Protein AF-A0A0N4XKB5-F1 (afdb_monomer_lite)

Organism: Nippostrongylus brasiliensis (NCBI:txid27835)

Structure (mmCIF, N/CA/C/O backbone):
data_AF-A0A0N4XKB5-F1
#
_entry.id   AF-A0A0N4XKB5-F1
#
loop_
_atom_site.group_PDB
_atom_site.id
_atom_site.type_symbol
_atom_site.label_atom_id
_atom_site.label_alt_id
_atom_site.label_comp_id
_atom_site.label_asym_id
_atom_site.label_entity_id
_atom_site.label_seq_id
_atom_site.pdbx_PDB_ins_code
_atom_site.Cartn_x
_atom_site.Cartn_y
_atom_site.Cartn_z
_atom_site.occupancy
_atom_site.B_iso_or_equiv
_atom_site.auth_seq_id
_atom_site.auth_comp_id
_atom_site.auth_asym_id
_atom_site.auth_atom_id
_atom_site.pdbx_PDB_model_num
ATOM 1 N N . MET A 1 1 ? 15.350 4.647 -28.305 1.00 55.44 1 MET A N 1
ATOM 2 C CA . MET A 1 1 ? 14.635 4.132 -27.118 1.00 55.44 1 MET A CA 1
ATOM 3 C C . MET A 1 1 ? 13.310 4.862 -27.043 1.00 55.44 1 MET A C 1
ATOM 5 O O . MET A 1 1 ? 13.322 6.088 -27.092 1.00 55.44 1 MET A O 1
ATOM 9 N N . SER A 1 2 ? 12.192 4.139 -27.069 1.00 72.12 2 SER A N 1
ATOM 10 C CA . SER A 1 2 ? 10.863 4.748 -27.179 1.00 72.12 2 SER A CA 1
ATOM 11 C C . SER A 1 2 ? 10.530 5.558 -25.917 1.00 72.12 2 SER A C 1
ATOM 13 O O . SER A 1 2 ? 10.871 5.174 -24.797 1.00 72.12 2 SER A O 1
ATOM 15 N N . ALA A 1 3 ? 9.860 6.701 -26.085 1.00 79.69 3 ALA A N 1
ATOM 16 C CA . ALA A 1 3 ? 9.419 7.554 -24.975 1.00 79.69 3 ALA A CA 1
ATOM 17 C C . ALA A 1 3 ? 8.514 6.806 -23.970 1.00 79.69 3 ALA A C 1
ATOM 19 O O . ALA A 1 3 ? 8.421 7.191 -22.802 1.00 79.69 3 ALA A O 1
ATOM 20 N N . GLN A 1 4 ? 7.892 5.709 -24.410 1.00 83.44 4 GLN A N 1
ATOM 21 C CA . GLN A 1 4 ? 7.057 4.826 -23.604 1.00 83.44 4 GLN A CA 1
ATOM 22 C C . GLN A 1 4 ? 7.857 4.101 -22.514 1.00 83.44 4 GLN A C 1
ATOM 24 O O . GLN A 1 4 ? 7.482 4.193 -21.350 1.00 83.44 4 GLN A O 1
ATOM 29 N N . LEU A 1 5 ? 9.005 3.492 -22.840 1.00 84.94 5 LEU A N 1
ATOM 30 C CA . LEU A 1 5 ? 9.861 2.819 -21.851 1.00 84.94 5 LEU A CA 1
ATOM 31 C C . LEU A 1 5 ? 10.334 3.781 -20.752 1.00 84.94 5 LEU A C 1
ATOM 33 O O . LEU A 1 5 ? 10.300 3.460 -19.566 1.00 84.94 5 LEU A O 1
ATOM 37 N N . ILE A 1 6 ? 10.758 4.983 -21.153 1.00 87.62 6 ILE A N 1
ATOM 38 C CA . ILE A 1 6 ? 11.198 6.032 -20.223 1.00 87.62 6 ILE A CA 1
ATOM 39 C C . ILE A 1 6 ? 10.040 6.450 -19.311 1.00 87.62 6 ILE A C 1
ATOM 41 O O . ILE A 1 6 ? 10.233 6.652 -18.113 1.00 87.62 6 ILE A O 1
ATOM 45 N N . THR A 1 7 ? 8.834 6.568 -19.867 1.00 90.31 7 THR A N 1
ATOM 46 C CA . THR A 1 7 ? 7.632 6.906 -19.099 1.00 90.31 7 THR A CA 1
ATOM 47 C C . THR A 1 7 ? 7.312 5.826 -18.072 1.00 90.31 7 THR A C 1
ATOM 49 O O . THR A 1 7 ? 7.140 6.161 -16.903 1.00 90.31 7 THR A O 1
ATOM 52 N N . GLN A 1 8 ? 7.326 4.550 -18.466 1.00 91.06 8 GLN A N 1
ATOM 53 C CA . GLN A 1 8 ? 7.034 3.437 -17.560 1.00 91.06 8 GLN A CA 1
ATOM 54 C C . GLN A 1 8 ? 8.038 3.351 -16.406 1.00 91.06 8 GLN A C 1
ATOM 56 O O . GLN A 1 8 ? 7.640 3.336 -15.243 1.00 91.06 8 GLN A O 1
ATOM 61 N N . LYS A 1 9 ? 9.341 3.445 -16.699 1.00 92.12 9 LYS A N 1
ATOM 62 C CA . LYS A 1 9 ? 10.397 3.501 -15.671 1.00 92.12 9 LYS A CA 1
ATOM 63 C C . LYS A 1 9 ? 10.168 4.636 -14.668 1.00 92.12 9 LYS A C 1
ATOM 65 O O . LYS A 1 9 ? 10.215 4.430 -13.457 1.00 92.12 9 LYS A O 1
ATOM 70 N N . ARG A 1 10 ? 9.849 5.841 -15.161 1.00 94.38 10 ARG A N 1
ATOM 71 C CA . ARG A 1 10 ? 9.548 6.999 -14.300 1.00 94.38 10 ARG A CA 1
ATOM 72 C C . ARG A 1 10 ? 8.298 6.784 -13.447 1.00 94.38 10 ARG A C 1
ATOM 74 O O . ARG A 1 10 ? 8.279 7.236 -12.302 1.00 94.38 10 ARG A O 1
ATOM 81 N N . LEU A 1 11 ? 7.259 6.150 -13.988 1.00 95.75 11 LEU A N 1
ATOM 82 C CA . LEU A 1 11 ? 6.028 5.855 -13.253 1.00 95.75 11 LEU A CA 1
ATOM 83 C C . LEU A 1 11 ? 6.262 4.803 -12.164 1.00 95.75 11 LEU A C 1
ATOM 85 O O . LEU A 1 11 ? 5.814 5.027 -11.041 1.00 95.75 11 LEU A O 1
ATOM 89 N N . LEU A 1 12 ? 7.032 3.746 -12.445 1.00 95.50 12 LEU A N 1
ATOM 90 C CA . LEU A 1 12 ? 7.418 2.738 -11.451 1.00 95.50 12 LEU A CA 1
ATOM 91 C C . LEU A 1 12 ? 8.126 3.374 -10.260 1.00 95.50 12 LEU A C 1
ATOM 93 O O . LEU A 1 12 ? 7.668 3.237 -9.126 1.00 95.50 12 LEU A O 1
ATOM 97 N N . SER A 1 13 ? 9.177 4.161 -10.511 1.00 95.38 13 SER A N 1
ATOM 98 C CA . SER A 1 13 ? 9.879 4.864 -9.433 1.00 95.38 13 SER A CA 1
ATOM 99 C C . SER A 1 13 ? 8.954 5.824 -8.683 1.00 95.38 13 SER A C 1
ATOM 101 O O . SER A 1 13 ? 9.002 5.914 -7.459 1.00 95.38 13 SER A O 1
ATOM 103 N N . ARG A 1 14 ? 8.081 6.549 -9.394 1.00 96.62 14 ARG A N 1
ATOM 104 C CA . ARG A 1 14 ? 7.163 7.511 -8.769 1.00 96.62 14 ARG A CA 1
ATOM 105 C C . ARG A 1 14 ? 6.155 6.827 -7.849 1.00 96.62 14 ARG A C 1
ATOM 107 O O . ARG A 1 14 ? 5.927 7.331 -6.749 1.00 96.62 14 ARG A O 1
ATOM 114 N N . TYR A 1 15 ? 5.526 5.743 -8.297 1.00 97.38 15 TYR A N 1
ATOM 115 C CA . TYR A 1 15 ? 4.520 5.040 -7.506 1.00 97.38 15 TYR A CA 1
ATOM 116 C C . TYR A 1 15 ? 5.145 4.212 -6.387 1.00 97.38 15 TYR A C 1
ATOM 118 O O . TYR A 1 15 ? 4.617 4.271 -5.281 1.00 97.38 15 TYR A O 1
ATOM 126 N N . GLY A 1 16 ? 6.302 3.577 -6.609 1.00 96.38 16 GLY A N 1
ATOM 127 C CA . GLY A 1 16 ? 7.081 2.926 -5.549 1.00 96.38 16 GLY A CA 1
ATOM 128 C C . GLY A 1 16 ? 7.436 3.901 -4.424 1.00 96.38 16 GLY A C 1
ATOM 129 O O . GLY A 1 16 ? 7.011 3.722 -3.286 1.00 96.38 16 GLY A O 1
ATOM 130 N N . ASN A 1 17 ? 8.071 5.030 -4.757 1.00 96.38 17 ASN A N 1
ATOM 131 C CA . ASN A 1 17 ? 8.429 6.055 -3.766 1.00 96.38 17 ASN A CA 1
ATOM 132 C C . ASN A 1 17 ? 7.201 6.647 -3.055 1.00 96.38 17 ASN A C 1
ATOM 134 O O . ASN A 1 17 ? 7.249 6.985 -1.870 1.00 96.38 17 ASN A O 1
ATOM 138 N N . LYS A 1 18 ? 6.084 6.820 -3.776 1.00 97.19 18 LYS A N 1
ATOM 139 C CA . LYS A 1 18 ? 4.839 7.317 -3.179 1.00 97.19 18 LYS A CA 1
ATOM 140 C C . LYS A 1 18 ? 4.249 6.298 -2.205 1.00 97.19 18 LYS A C 1
ATOM 142 O O . LYS A 1 18 ? 3.773 6.723 -1.155 1.00 97.19 18 LYS A O 1
ATOM 147 N N . LEU A 1 19 ? 4.282 5.011 -2.546 1.00 97.50 19 LEU A N 1
ATOM 148 C CA . LEU A 1 19 ? 3.793 3.923 -1.704 1.00 97.50 19 LEU A CA 1
ATOM 149 C C . LEU A 1 19 ? 4.594 3.851 -0.406 1.00 97.50 19 LEU A C 1
ATOM 151 O O . LEU A 1 19 ? 4.006 3.905 0.671 1.00 97.50 19 LEU A O 1
ATOM 155 N N . GLU A 1 20 ? 5.925 3.859 -0.502 1.00 96.25 20 GLU A N 1
ATOM 156 C CA . GLU A 1 20 ? 6.800 3.882 0.672 1.00 96.25 20 GLU A CA 1
ATOM 157 C C . GLU A 1 20 ? 6.528 5.100 1.557 1.00 96.25 20 GLU A C 1
ATOM 159 O O . GLU A 1 20 ? 6.363 4.957 2.765 1.00 96.25 20 GLU A O 1
ATOM 164 N N . LYS A 1 21 ? 6.387 6.295 0.969 1.00 97.00 21 LYS A N 1
ATOM 165 C CA . LYS A 1 21 ? 6.085 7.511 1.735 1.00 97.00 21 LYS A CA 1
ATOM 166 C C . LYS A 1 21 ? 4.739 7.437 2.463 1.00 97.00 21 LYS A C 1
ATOM 168 O O . LYS A 1 21 ? 4.650 7.902 3.593 1.00 97.00 21 LYS A O 1
ATOM 173 N N . VAL A 1 22 ? 3.704 6.895 1.817 1.00 96.69 22 VAL A N 1
ATOM 174 C CA . VAL A 1 22 ? 2.369 6.726 2.420 1.00 96.69 22 VAL A CA 1
ATOM 175 C C . VAL A 1 22 ? 2.421 5.732 3.581 1.00 96.69 22 VAL A C 1
ATOM 177 O O . VAL A 1 22 ? 1.869 5.999 4.645 1.00 96.69 22 VAL A O 1
ATOM 180 N N . ILE A 1 23 ? 3.125 4.613 3.407 1.00 96.88 23 ILE A N 1
ATOM 181 C CA . ILE A 1 23 ? 3.312 3.627 4.476 1.00 96.88 23 ILE A CA 1
ATOM 182 C C . ILE A 1 23 ? 4.079 4.251 5.644 1.00 96.88 23 ILE A C 1
ATOM 184 O O . ILE A 1 23 ? 3.656 4.109 6.787 1.00 96.88 23 ILE A O 1
ATOM 188 N N . SER A 1 24 ? 5.172 4.970 5.375 1.00 96.62 24 SER A N 1
ATOM 189 C CA . SER A 1 24 ? 5.960 5.626 6.420 1.00 96.62 24 SER A CA 1
ATOM 190 C C . SER A 1 24 ? 5.144 6.648 7.207 1.00 96.62 24 SER A C 1
ATOM 192 O O . SER A 1 24 ? 5.191 6.609 8.430 1.00 96.62 24 SER A O 1
ATOM 194 N N . SER A 1 25 ? 4.329 7.487 6.552 1.00 96.75 25 SER A N 1
ATOM 195 C CA . SER A 1 25 ? 3.478 8.442 7.278 1.00 96.75 25 SER A CA 1
ATOM 196 C C . SER A 1 25 ? 2.475 7.750 8.203 1.00 96.75 25 SER A C 1
ATOM 198 O O . SER A 1 25 ? 2.248 8.203 9.317 1.00 96.75 25 SER A O 1
ATOM 200 N N . PHE A 1 26 ? 1.908 6.616 7.786 1.00 95.81 26 PHE A N 1
ATOM 201 C CA . PHE A 1 26 ? 0.968 5.874 8.629 1.00 95.81 26 PHE A CA 1
ATOM 202 C C . PHE A 1 26 ? 1.648 5.118 9.776 1.00 95.81 26 PHE A C 1
ATOM 204 O O . PHE A 1 26 ? 1.079 5.024 10.864 1.00 95.81 26 PHE A O 1
ATOM 211 N N . LYS A 1 27 ? 2.882 4.644 9.569 1.00 94.44 27 LYS A N 1
ATOM 212 C CA . LYS A 1 27 ? 3.716 4.090 10.644 1.00 94.44 27 LYS A CA 1
ATOM 213 C C . LYS A 1 27 ? 4.114 5.155 11.663 1.00 94.44 27 LYS A C 1
ATOM 215 O O . LYS A 1 27 ? 4.114 4.878 12.855 1.00 94.44 27 LYS A O 1
ATOM 220 N N . GLU A 1 28 ? 4.411 6.375 11.216 1.00 95.62 28 GLU A N 1
ATOM 221 C CA . GLU A 1 28 ? 4.660 7.522 12.103 1.00 95.62 28 GLU A CA 1
ATOM 222 C C . GLU A 1 28 ? 3.419 7.874 12.942 1.00 95.62 28 GLU A C 1
ATOM 224 O O . GLU A 1 28 ? 3.543 8.238 14.109 1.00 95.62 28 GLU A O 1
ATOM 229 N N . GLU A 1 29 ? 2.218 7.704 12.381 1.00 92.38 29 GLU A N 1
ATOM 230 C CA . GLU A 1 29 ? 0.948 7.825 13.109 1.00 92.38 29 GLU A CA 1
ATOM 231 C C . GLU A 1 29 ? 0.628 6.626 14.027 1.00 92.38 29 GLU A C 1
ATOM 233 O O . GLU A 1 29 ? -0.364 6.670 14.759 1.00 92.38 29 GLU A O 1
ATOM 238 N N . CYS A 1 30 ? 1.445 5.565 14.010 1.00 92.38 30 CYS A N 1
ATOM 239 C CA . CYS A 1 30 ? 1.279 4.340 14.796 1.00 92.38 30 CYS A CA 1
ATOM 240 C C . CYS A 1 30 ? -0.101 3.670 14.634 1.00 92.38 30 CYS A C 1
ATOM 242 O O . CYS A 1 30 ? -0.659 3.140 15.602 1.00 92.38 30 CYS A O 1
ATOM 244 N N . LEU A 1 31 ? -0.665 3.659 13.420 1.00 91.38 31 LEU A N 1
ATOM 245 C CA . LEU A 1 31 ? -1.999 3.088 13.173 1.00 91.38 31 LEU A CA 1
ATOM 246 C C . LEU A 1 31 ? -2.080 1.586 13.493 1.00 91.38 31 LEU A C 1
ATOM 248 O O . LEU A 1 31 ? -3.099 1.096 13.981 1.00 91.38 31 LEU A O 1
ATOM 252 N N . GLU A 1 32 ? -0.988 0.849 13.290 1.00 89.94 32 GLU A N 1
ATOM 253 C CA . GLU A 1 32 ? -0.856 -0.563 13.661 1.00 89.94 32 GLU A CA 1
ATOM 254 C C . GLU A 1 32 ? -0.897 -0.807 15.180 1.00 89.94 32 GLU A C 1
ATOM 256 O O . GLU A 1 32 ? -1.142 -1.937 15.625 1.00 89.94 32 GLU A O 1
ATOM 261 N N . GLY A 1 33 ? -0.647 0.244 15.965 1.00 88.81 33 GLY A N 1
ATOM 262 C CA . GLY A 1 33 ? -0.633 0.248 17.423 1.00 88.81 33 GLY A CA 1
ATOM 263 C C . GLY A 1 33 ? -1.962 0.658 18.053 1.00 88.81 33 GLY A C 1
ATOM 264 O O . GLY A 1 33 ? -2.081 0.590 19.274 1.00 88.81 33 GLY A O 1
ATOM 265 N N . LEU A 1 34 ? -2.965 1.053 17.259 1.00 88.94 34 LEU A N 1
ATOM 266 C CA . LEU A 1 34 ? -4.290 1.390 17.776 1.00 88.94 34 LEU A CA 1
ATOM 267 C C . LEU A 1 34 ? -4.909 0.183 18.497 1.00 88.94 34 LEU A C 1
ATOM 269 O O . LEU A 1 34 ? -4.945 -0.934 17.972 1.00 88.94 34 LEU A O 1
ATOM 273 N N . GLN A 1 35 ? -5.420 0.424 19.705 1.00 86.75 35 GLN A N 1
ATOM 274 C CA . GLN A 1 35 ? -6.049 -0.588 20.549 1.00 86.75 35 GLN A CA 1
ATOM 275 C C . GLN A 1 35 ? -7.459 -0.173 20.953 1.00 86.75 35 GLN A C 1
ATOM 277 O O . GLN A 1 35 ? -7.750 1.003 21.171 1.00 86.75 35 GLN A O 1
ATOM 282 N N . VAL A 1 36 ? -8.326 -1.171 21.101 1.00 81.75 36 VAL A N 1
ATOM 283 C CA . VAL A 1 36 ? -9.642 -0.986 21.704 1.00 81.75 36 VAL A CA 1
ATOM 284 C C . VAL A 1 36 ? -9.446 -0.885 23.216 1.00 81.75 36 VAL A C 1
ATOM 286 O O . VAL A 1 36 ? -9.168 -1.884 23.871 1.00 81.75 36 VAL A O 1
ATOM 289 N N . SER A 1 37 ? -9.563 0.322 23.767 1.00 81.12 37 SER A N 1
ATOM 290 C CA . SER A 1 37 ? -9.562 0.535 25.218 1.00 81.12 37 SER A CA 1
ATOM 291 C C . SER A 1 37 ? -10.975 0.372 25.776 1.00 81.12 37 SER A C 1
ATOM 293 O O . SER A 1 37 ? -11.918 0.936 25.216 1.00 81.12 37 SER A O 1
ATOM 295 N N . GLU A 1 38 ? -11.131 -0.336 26.897 1.00 73.12 38 GLU A N 1
ATOM 296 C CA . GLU A 1 38 ? -12.423 -0.496 27.591 1.00 73.12 38 GLU A CA 1
ATOM 297 C C . GLU A 1 38 ? -13.024 0.849 28.043 1.00 73.12 38 GLU A C 1
ATOM 299 O O . GLU A 1 38 ? -14.238 0.971 28.176 1.00 73.12 38 GLU A O 1
ATOM 304 N N . GLY A 1 39 ? -12.191 1.885 28.203 1.00 76.00 39 GLY A N 1
ATOM 305 C CA . GLY A 1 39 ? -12.622 3.250 28.520 1.00 76.00 39 GLY A CA 1
ATOM 306 C C . GLY A 1 39 ? -12.876 4.151 27.307 1.00 76.00 39 GLY A C 1
ATOM 307 O O . GLY A 1 39 ? -13.249 5.306 27.491 1.00 76.00 39 GLY A O 1
ATOM 308 N N . SER A 1 40 ? -12.657 3.663 26.079 1.00 82.75 40 SER A N 1
ATOM 309 C CA . SER A 1 40 ? -12.857 4.472 24.869 1.00 82.75 40 SER A CA 1
ATOM 310 C C . SER A 1 40 ? -14.334 4.794 24.653 1.00 82.75 40 SER A C 1
ATOM 312 O O . SER A 1 40 ? -15.212 3.927 24.736 1.00 82.75 40 SER A O 1
ATOM 314 N N . SER A 1 41 ? -14.617 6.049 24.327 1.00 87.62 41 SER A N 1
ATOM 315 C CA . SER A 1 41 ? -15.935 6.458 23.865 1.00 87.62 41 SER A CA 1
ATOM 316 C C . SER A 1 41 ? -16.247 5.821 22.509 1.00 87.62 41 SER A C 1
ATOM 318 O O . SER A 1 41 ? -15.363 5.491 21.712 1.00 87.62 41 SER A O 1
ATOM 320 N N . ARG A 1 42 ? -17.540 5.682 22.201 1.00 88.62 42 ARG A N 1
ATOM 321 C CA . ARG A 1 42 ? -17.977 5.199 20.883 1.00 88.62 42 ARG A CA 1
ATOM 322 C C . ARG A 1 42 ? -17.419 6.066 19.748 1.00 88.62 42 ARG A C 1
ATOM 324 O O . ARG A 1 42 ? -17.026 5.533 18.717 1.00 88.62 42 ARG A O 1
ATOM 331 N N . THR A 1 43 ? -17.359 7.380 19.951 1.00 90.44 43 THR A N 1
ATOM 332 C CA . THR A 1 43 ? -16.839 8.332 18.965 1.00 90.44 43 THR A CA 1
ATOM 333 C C . THR A 1 43 ? -15.359 8.092 18.667 1.00 90.44 43 THR A C 1
ATOM 335 O O . THR A 1 43 ? -14.986 8.058 17.501 1.00 90.44 43 THR A O 1
ATOM 338 N N . GLU A 1 44 ? -14.529 7.849 19.685 1.00 90.38 44 GLU A N 1
ATOM 339 C CA . GLU A 1 44 ? -13.098 7.543 19.498 1.00 90.38 44 GLU A CA 1
ATOM 340 C C . GLU A 1 44 ? -12.880 6.218 18.755 1.00 90.38 44 GLU A C 1
ATOM 342 O O . GLU A 1 44 ? -11.982 6.107 17.915 1.00 90.38 44 GLU A O 1
ATOM 347 N N . ARG A 1 45 ? -13.725 5.209 19.016 1.00 90.62 45 ARG A N 1
ATOM 348 C CA . ARG A 1 45 ? -13.686 3.943 18.267 1.00 90.62 45 ARG A CA 1
ATOM 349 C C . ARG A 1 45 ? -14.055 4.138 16.799 1.00 90.62 45 ARG A C 1
ATOM 351 O O . ARG A 1 45 ? -13.363 3.609 15.934 1.00 90.62 45 ARG A O 1
ATOM 358 N N . LEU A 1 46 ? -15.106 4.908 16.517 1.00 92.50 46 LEU A N 1
ATOM 359 C CA . LEU A 1 46 ? -15.524 5.223 15.149 1.00 92.50 46 LEU A CA 1
ATOM 360 C C . LEU A 1 46 ? -14.466 6.035 14.395 1.00 92.50 46 LEU A C 1
ATOM 362 O O . LEU A 1 46 ? -14.213 5.755 13.225 1.00 92.50 46 LEU A O 1
ATOM 366 N N . ASP A 1 47 ? -13.813 6.990 15.059 1.00 93.44 47 ASP A N 1
ATOM 367 C CA . ASP A 1 47 ? -12.699 7.738 14.471 1.00 93.44 47 ASP A CA 1
ATOM 368 C C . ASP A 1 47 ? -11.520 6.812 14.130 1.00 93.44 47 ASP A C 1
ATOM 370 O O . ASP A 1 47 ? -10.995 6.849 13.019 1.00 93.44 47 ASP A O 1
ATOM 374 N N . SER A 1 48 ? -11.177 5.889 15.035 1.00 93.94 48 SER A N 1
ATOM 375 C CA . SER A 1 48 ? -10.130 4.884 14.796 1.00 93.94 48 SER A CA 1
ATOM 376 C C . SER A 1 48 ? -10.464 3.967 13.613 1.00 93.94 48 SER A C 1
ATOM 378 O O . SER A 1 48 ? -9.602 3.710 12.772 1.00 93.94 48 SER A O 1
ATOM 380 N N . ILE A 1 49 ? -11.715 3.499 13.512 1.00 95.44 49 ILE A N 1
ATOM 381 C CA . ILE A 1 49 ? -12.205 2.705 12.371 1.00 95.44 49 ILE A CA 1
ATOM 382 C C . ILE A 1 49 ? -12.049 3.494 11.076 1.00 95.44 49 ILE A C 1
ATOM 384 O O . ILE A 1 49 ? -11.465 2.989 10.119 1.00 95.44 49 ILE A O 1
ATOM 388 N N . ARG A 1 50 ? -12.532 4.739 11.064 1.00 96.00 50 ARG A N 1
ATOM 389 C CA . ARG A 1 50 ? -12.479 5.605 9.891 1.00 96.00 50 ARG A CA 1
ATOM 390 C C . ARG A 1 50 ? -11.041 5.826 9.426 1.00 96.00 50 ARG A C 1
ATOM 392 O O . ARG A 1 50 ? -10.760 5.653 8.245 1.00 96.00 50 ARG A O 1
ATOM 399 N N . ARG A 1 51 ? -10.128 6.158 10.342 1.00 95.88 51 ARG A N 1
ATOM 400 C CA . ARG A 1 51 ? -8.704 6.351 10.025 1.00 95.88 51 ARG A CA 1
ATOM 401 C C . ARG A 1 51 ? -8.088 5.088 9.427 1.00 95.88 51 ARG A C 1
ATOM 403 O O . ARG A 1 51 ? -7.407 5.166 8.412 1.00 95.88 51 ARG A O 1
ATOM 410 N N . LEU A 1 52 ? -8.375 3.918 10.002 1.00 97.06 52 LEU A N 1
ATOM 411 C CA . LEU A 1 52 ? -7.901 2.640 9.465 1.00 97.06 52 LEU A CA 1
ATOM 412 C C . LEU A 1 52 ? -8.441 2.369 8.051 1.00 97.06 52 LEU A C 1
ATOM 414 O O . LEU A 1 52 ? -7.676 1.944 7.188 1.00 97.06 52 LEU A O 1
ATOM 418 N N . GLU A 1 53 ? -9.725 2.627 7.791 1.00 97.88 53 GLU A N 1
ATOM 419 C CA . GLU A 1 53 ? -10.333 2.457 6.463 1.00 97.88 53 GLU A CA 1
ATOM 420 C C . GLU A 1 53 ? -9.741 3.411 5.422 1.00 97.88 53 GLU A C 1
ATOM 422 O O . GLU A 1 53 ? -9.376 2.976 4.327 1.00 97.88 53 GLU A O 1
ATOM 427 N N . GLU A 1 54 ? -9.594 4.692 5.768 1.00 97.38 54 GLU A N 1
ATOM 428 C CA . GLU A 1 54 ? -8.992 5.703 4.894 1.00 97.38 54 GLU A CA 1
ATOM 429 C C . GLU A 1 54 ? -7.533 5.347 4.559 1.00 97.38 54 GLU A C 1
ATOM 431 O O . GLU A 1 54 ? -7.134 5.401 3.391 1.00 97.38 54 GLU A O 1
ATOM 436 N N . SER A 1 55 ? -6.747 4.911 5.548 1.00 97.19 55 SER A N 1
ATOM 437 C CA . SER A 1 55 ? -5.354 4.501 5.344 1.00 97.19 55 SER A CA 1
ATOM 438 C C . SER A 1 55 ? -5.220 3.229 4.509 1.00 97.19 55 SER A C 1
ATOM 440 O O . SER A 1 55 ? -4.380 3.183 3.608 1.00 97.19 55 SER A O 1
ATOM 442 N N . ILE A 1 56 ? -6.063 2.218 4.752 1.00 98.25 56 ILE A N 1
ATOM 443 C CA . ILE A 1 56 ? -6.115 0.999 3.929 1.00 98.25 56 ILE A CA 1
ATOM 444 C C . ILE A 1 56 ? -6.424 1.368 2.476 1.00 98.25 56 ILE A C 1
ATOM 446 O O . ILE A 1 56 ? -5.673 0.983 1.580 1.00 98.25 56 ILE A O 1
ATOM 450 N N . GLY A 1 57 ? -7.467 2.173 2.246 1.00 98.12 57 GLY A N 1
ATOM 451 C CA . GLY A 1 57 ? -7.858 2.591 0.901 1.00 98.12 57 GLY A CA 1
ATOM 452 C C . GLY A 1 57 ? -6.770 3.401 0.190 1.00 98.12 57 GLY A C 1
ATOM 453 O O . GLY A 1 57 ? -6.534 3.216 -1.005 1.00 98.12 57 GLY A O 1
ATOM 454 N N . ALA A 1 58 ? -6.052 4.263 0.915 1.00 98.06 58 ALA A N 1
ATOM 455 C CA . ALA A 1 58 ? -4.943 5.033 0.358 1.00 98.06 58 ALA A CA 1
ATOM 456 C C . ALA A 1 58 ? -3.769 4.142 -0.080 1.00 98.06 58 ALA A C 1
ATOM 458 O O . ALA A 1 58 ? -3.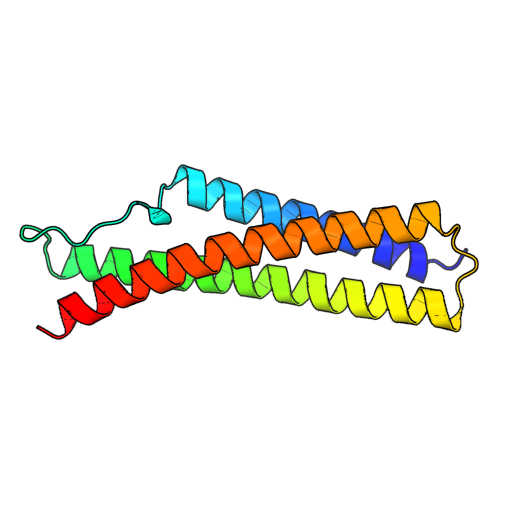203 4.375 -1.152 1.00 98.06 58 ALA A O 1
ATOM 459 N N . ILE A 1 59 ? -3.413 3.128 0.717 1.00 98.19 59 ILE A N 1
ATOM 460 C CA . ILE A 1 59 ? -2.360 2.167 0.358 1.00 98.19 59 ILE A CA 1
ATOM 461 C C . ILE A 1 59 ? -2.806 1.350 -0.859 1.00 98.19 59 ILE A C 1
ATOM 463 O O . ILE A 1 59 ? -2.091 1.331 -1.858 1.00 98.19 59 ILE A O 1
ATOM 467 N N . GLU A 1 60 ? -4.005 0.759 -0.826 1.00 98.25 60 GLU A N 1
ATOM 468 C CA . GLU A 1 60 ? -4.546 -0.059 -1.924 1.00 98.25 60 GLU A CA 1
ATOM 469 C C . GLU A 1 60 ? -4.600 0.713 -3.252 1.00 98.25 60 GLU A C 1
ATOM 471 O O . GLU A 1 60 ? -4.206 0.191 -4.296 1.00 98.25 60 GLU A O 1
ATOM 476 N N . ALA A 1 61 ? -4.999 1.988 -3.224 1.00 98.06 61 ALA A N 1
ATOM 477 C CA . ALA A 1 61 ? -5.060 2.820 -4.423 1.00 98.06 61 ALA A CA 1
ATOM 478 C C . ALA A 1 61 ? -3.683 3.094 -5.054 1.00 98.06 61 ALA A C 1
ATOM 480 O O . ALA A 1 61 ? -3.581 3.245 -6.275 1.00 98.06 61 ALA A O 1
ATOM 481 N N . VAL A 1 62 ? -2.621 3.207 -4.248 1.00 97.75 62 VAL A N 1
ATOM 482 C CA . VAL A 1 62 ? -1.255 3.398 -4.763 1.00 97.75 62 VAL A CA 1
ATOM 483 C C . VAL A 1 62 ? -0.655 2.063 -5.205 1.00 97.75 62 VAL A C 1
ATOM 485 O O . VAL A 1 62 ? -0.049 2.020 -6.275 1.00 97.75 62 VAL A O 1
ATOM 488 N N . THR A 1 63 ? -0.884 0.987 -4.446 1.00 98.19 63 THR A N 1
ATOM 489 C CA . THR A 1 63 ? -0.512 -0.392 -4.802 1.00 98.19 63 THR A CA 1
ATOM 490 C C . THR A 1 63 ? -1.052 -0.758 -6.182 1.00 98.19 63 THR A C 1
ATOM 492 O O . THR A 1 63 ? -0.264 -1.086 -7.063 1.00 98.19 63 THR A O 1
ATOM 495 N N . ALA A 1 64 ? -2.350 -0.556 -6.433 1.00 98.00 64 ALA A N 1
ATOM 496 C CA . ALA A 1 64 ? -2.965 -0.867 -7.725 1.00 98.00 64 ALA A CA 1
ATOM 497 C C . ALA A 1 64 ? -2.335 -0.088 -8.895 1.00 98.00 64 ALA A C 1
ATOM 499 O O . ALA A 1 64 ? -2.176 -0.609 -9.997 1.00 98.00 64 ALA A O 1
ATOM 500 N N . LYS A 1 65 ? -1.939 1.176 -8.678 1.00 97.88 65 LYS A N 1
ATOM 501 C CA . LYS A 1 65 ? -1.235 1.961 -9.707 1.00 97.88 65 LYS A CA 1
ATOM 502 C C . LYS A 1 65 ? 0.154 1.404 -9.996 1.00 97.88 65 LY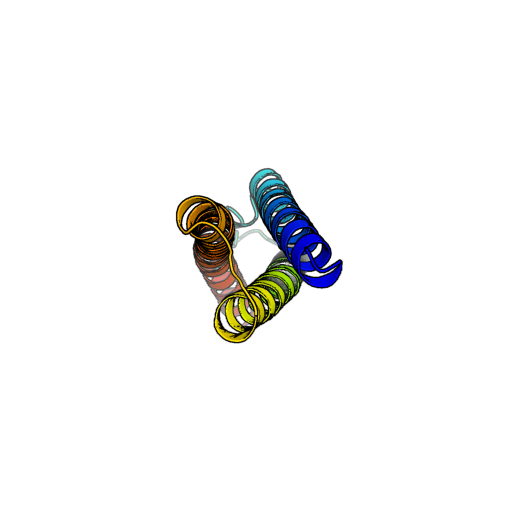S A C 1
ATOM 504 O O . LYS A 1 65 ? 0.557 1.387 -11.158 1.00 97.88 65 LYS A O 1
ATOM 509 N N . LEU A 1 66 ? 0.877 0.972 -8.963 1.00 97.56 66 LEU A N 1
ATOM 510 C CA . LEU A 1 66 ? 2.196 0.369 -9.115 1.00 97.56 66 LEU A CA 1
ATOM 511 C C . LEU A 1 66 ? 2.107 -0.988 -9.827 1.00 97.56 66 LEU A C 1
ATOM 513 O O . LEU A 1 66 ? 2.854 -1.197 -10.775 1.00 97.56 66 LEU A O 1
ATOM 517 N N . GLU A 1 67 ? 1.162 -1.850 -9.444 1.00 97.44 67 GLU A N 1
ATOM 518 C CA . GLU A 1 67 ? 0.909 -3.149 -10.090 1.00 97.44 67 GLU A CA 1
ATOM 519 C C . GLU A 1 67 ? 0.565 -2.990 -11.574 1.00 97.44 67 GLU A C 1
ATOM 521 O O . GLU A 1 67 ? 1.181 -3.632 -12.422 1.00 97.44 67 GLU A O 1
ATOM 526 N N . ASN A 1 68 ? -0.357 -2.079 -11.907 1.00 96.81 68 ASN A N 1
ATOM 527 C CA . ASN A 1 68 ? -0.720 -1.808 -13.300 1.00 96.81 68 ASN A CA 1
ATOM 528 C C . ASN A 1 68 ? 0.482 -1.304 -14.110 1.00 96.81 68 ASN A C 1
ATOM 530 O O . ASN A 1 68 ? 0.738 -1.791 -15.207 1.00 96.81 68 ASN A O 1
ATOM 534 N N . THR A 1 69 ? 1.257 -0.368 -13.551 1.00 95.88 69 THR A N 1
ATOM 535 C CA . THR A 1 69 ? 2.463 0.161 -14.212 1.00 95.88 69 THR A CA 1
ATOM 536 C C . THR A 1 69 ? 3.517 -0.937 -14.403 1.00 95.88 69 THR A C 1
ATOM 538 O O . THR A 1 69 ? 4.181 -0.987 -15.436 1.00 95.88 69 THR A O 1
ATOM 541 N N . LEU A 1 70 ? 3.668 -1.839 -13.428 1.00 95.62 70 LEU A N 1
ATOM 542 C CA . LEU A 1 70 ? 4.582 -2.978 -13.511 1.00 95.62 70 LEU A CA 1
ATOM 543 C C . LEU A 1 70 ? 4.157 -3.953 -14.608 1.00 95.62 70 LEU A C 1
ATOM 545 O O . LEU A 1 70 ? 4.999 -4.348 -15.409 1.00 95.62 70 LEU A O 1
ATOM 549 N N . GLY A 1 71 ? 2.862 -4.260 -14.707 1.00 94.06 71 GLY A N 1
ATOM 550 C CA . GLY A 1 71 ? 2.316 -5.071 -15.795 1.00 94.06 71 GLY A CA 1
ATOM 551 C C . GLY A 1 71 ? 2.507 -4.434 -17.176 1.00 94.06 71 GLY A C 1
ATOM 552 O O . GLY A 1 71 ? 2.898 -5.106 -18.126 1.00 94.06 71 GLY A O 1
ATOM 553 N N . GLU A 1 72 ? 2.292 -3.123 -17.306 1.00 92.31 72 GLU A N 1
ATOM 554 C CA . GLU A 1 72 ? 2.556 -2.406 -18.562 1.00 92.31 72 GLU A CA 1
ATOM 555 C C . GLU A 1 72 ? 4.047 -2.418 -18.932 1.00 92.31 72 GLU A C 1
ATOM 557 O O . GLU A 1 72 ? 4.400 -2.546 -20.108 1.00 92.31 72 GLU A O 1
ATOM 562 N N . TYR A 1 73 ? 4.930 -2.295 -17.937 1.00 90.88 73 TYR A N 1
ATOM 563 C CA . TYR A 1 73 ? 6.375 -2.343 -18.133 1.00 90.88 73 TYR A CA 1
ATOM 564 C C . TYR A 1 73 ? 6.853 -3.721 -18.602 1.00 90.88 73 TYR A C 1
ATOM 566 O O . TYR A 1 73 ? 7.626 -3.788 -19.558 1.00 90.88 73 TYR A O 1
ATOM 574 N N . THR A 1 74 ? 6.385 -4.807 -17.978 1.00 90.06 74 THR A N 1
ATOM 575 C CA . THR A 1 74 ? 6.765 -6.175 -18.365 1.00 90.06 74 THR A CA 1
ATOM 576 C C . THR A 1 74 ? 6.289 -6.505 -19.775 1.00 90.06 74 THR A C 1
ATOM 578 O O . THR A 1 74 ? 7.101 -6.922 -20.596 1.00 90.06 74 THR A O 1
ATOM 581 N N . VAL A 1 75 ? 5.032 -6.190 -20.114 1.00 89.56 75 VAL A N 1
ATOM 582 C CA . VAL A 1 75 ? 4.496 -6.370 -21.476 1.00 89.56 75 VAL A CA 1
ATOM 583 C C . VAL A 1 75 ? 5.314 -5.593 -22.508 1.00 89.56 75 VAL A C 1
ATOM 585 O O . VAL A 1 75 ? 5.602 -6.107 -23.591 1.00 89.56 75 VAL A O 1
ATOM 588 N N . PHE A 1 76 ? 5.708 -4.355 -22.196 1.00 85.69 76 PHE A N 1
ATOM 589 C CA . PHE A 1 76 ? 6.539 -3.554 -23.094 1.00 85.69 76 PHE A CA 1
ATOM 590 C C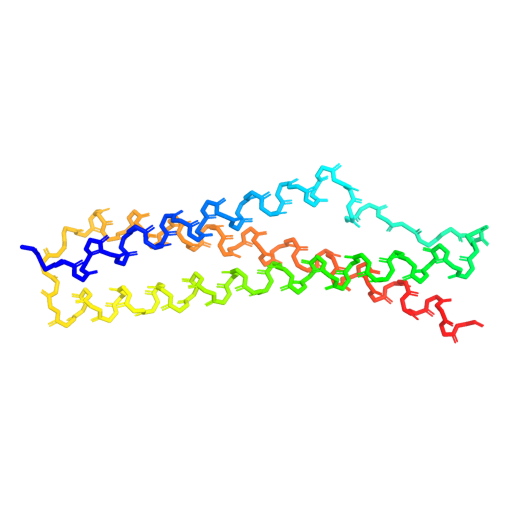 . PHE A 1 76 ? 7.930 -4.178 -23.297 1.00 85.69 76 PHE A C 1
ATOM 592 O O . PHE A 1 76 ? 8.429 -4.222 -24.423 1.00 85.69 76 PHE A O 1
ATOM 599 N N . VAL A 1 77 ? 8.560 -4.672 -22.226 1.00 86.00 77 VAL A N 1
ATOM 600 C CA . VAL A 1 77 ? 9.874 -5.326 -22.316 1.00 86.00 77 VAL A CA 1
ATOM 601 C C . VAL A 1 77 ? 9.791 -6.620 -23.131 1.00 86.00 77 VAL A C 1
ATOM 603 O O . VAL A 1 77 ? 10.623 -6.812 -24.014 1.00 86.00 77 VAL A O 1
ATOM 606 N N . ASP A 1 78 ? 8.764 -7.443 -22.914 1.00 84.38 78 ASP A N 1
ATOM 607 C CA . ASP A 1 78 ? 8.574 -8.714 -23.626 1.00 84.38 78 ASP A CA 1
ATOM 608 C C . ASP A 1 78 ? 8.272 -8.529 -25.123 1.00 84.38 78 ASP A C 1
ATOM 610 O O . ASP A 1 78 ? 8.677 -9.349 -25.948 1.00 84.38 78 ASP A O 1
ATOM 614 N N . SER A 1 79 ? 7.552 -7.461 -25.488 1.00 82.50 79 SER A N 1
ATOM 615 C CA . SER A 1 79 ? 7.104 -7.221 -26.870 1.00 82.50 79 SER A CA 1
ATOM 616 C C . SER A 1 79 ? 8.090 -6.425 -27.730 1.00 82.50 79 SER A C 1
ATOM 618 O O . SER A 1 79 ? 8.186 -6.678 -28.930 1.00 82.50 79 SER A O 1
ATOM 620 N N . ASP A 1 80 ? 8.813 -5.471 -27.139 1.00 72.38 80 ASP A N 1
ATOM 621 C CA . ASP A 1 80 ? 9.571 -4.442 -27.873 1.00 72.38 80 ASP A CA 1
ATOM 622 C C . ASP A 1 80 ? 11.004 -4.252 -27.313 1.00 72.38 80 ASP A C 1
ATOM 624 O O . ASP A 1 80 ? 11.847 -3.542 -27.875 1.00 72.38 80 ASP A O 1
ATOM 628 N N . GLY A 1 81 ? 11.306 -4.860 -26.160 1.00 63.62 81 GLY A N 1
ATOM 629 C CA . GLY A 1 81 ? 12.386 -4.434 -25.278 1.00 63.62 81 GLY A CA 1
ATOM 630 C C . GLY A 1 81 ? 13.718 -5.152 -25.458 1.00 63.62 81 GLY A C 1
ATOM 631 O O . GLY A 1 81 ? 13.991 -6.166 -24.827 1.00 63.62 81 GLY A O 1
ATOM 632 N N . LYS A 1 82 ? 14.662 -4.499 -26.144 1.00 71.00 82 LYS A N 1
ATOM 633 C CA . LYS A 1 82 ? 16.091 -4.634 -25.803 1.00 71.00 82 LYS A CA 1
ATOM 634 C C . LYS A 1 82 ? 16.390 -3.820 -24.537 1.00 71.00 82 LYS A C 1
ATOM 636 O O . LYS A 1 82 ? 16.979 -2.742 -24.624 1.00 71.00 82 LYS A O 1
ATOM 641 N N . VAL A 1 83 ? 15.946 -4.296 -23.375 1.00 82.44 83 VAL A N 1
ATOM 642 C CA . VAL A 1 83 ? 16.366 -3.765 -22.066 1.00 82.44 83 VAL A CA 1
ATOM 643 C C . VAL A 1 83 ? 17.431 -4.707 -21.501 1.00 82.44 83 VAL A C 1
ATOM 645 O O . VAL A 1 83 ? 17.233 -5.920 -21.553 1.00 82.44 83 VAL A O 1
ATOM 648 N N . PRO A 1 84 ? 18.575 -4.207 -21.000 1.00 84.69 84 PRO A N 1
ATOM 649 C CA . PRO A 1 84 ? 19.527 -5.056 -20.292 1.00 84.69 84 PRO A CA 1
ATOM 650 C C . PRO A 1 84 ? 18.833 -5.772 -19.128 1.00 84.69 84 PRO A C 1
ATOM 652 O O . PRO A 1 84 ? 18.118 -5.122 -18.367 1.00 84.69 84 PRO A O 1
ATOM 655 N N . ALA A 1 85 ? 19.065 -7.078 -18.970 1.00 84.25 85 ALA A N 1
ATOM 656 C CA . ALA A 1 85 ? 18.436 -7.876 -17.912 1.00 84.25 85 ALA A CA 1
ATOM 657 C C . ALA A 1 85 ? 18.619 -7.242 -16.524 1.00 84.25 85 ALA A C 1
ATOM 659 O O . ALA A 1 85 ? 17.653 -7.099 -15.789 1.00 84.25 85 ALA A O 1
ATOM 660 N N . SER A 1 86 ? 19.816 -6.723 -16.237 1.00 87.06 86 SER A N 1
ATOM 661 C CA . SER A 1 86 ? 20.120 -6.033 -14.980 1.00 87.06 86 SER A CA 1
ATOM 662 C C . SER A 1 86 ? 19.296 -4.764 -14.746 1.00 87.06 86 SER A C 1
ATOM 664 O O . SER A 1 86 ? 18.940 -4.457 -13.613 1.00 87.06 86 SER A O 1
ATOM 666 N N . GLU A 1 87 ? 18.984 -4.004 -15.801 1.00 87.50 87 GLU A N 1
ATOM 667 C CA . GLU A 1 87 ? 18.126 -2.825 -15.674 1.00 87.50 87 GLU A CA 1
ATOM 668 C C . GLU A 1 87 ? 16.670 -3.247 -15.461 1.00 87.50 87 GLU A C 1
ATOM 670 O O . GLU A 1 87 ? 15.963 -2.642 -14.660 1.00 87.50 87 GLU A O 1
ATOM 675 N N . TRP A 1 88 ? 16.211 -4.288 -16.157 1.00 86.69 88 TRP A N 1
ATOM 676 C CA . TRP A 1 88 ? 14.867 -4.822 -15.960 1.00 86.69 88 TRP A CA 1
ATOM 677 C C . TRP A 1 88 ? 14.671 -5.353 -14.533 1.00 86.69 88 TRP A C 1
ATOM 679 O O . TRP A 1 88 ? 13.746 -4.893 -13.860 1.00 86.69 88 TRP A O 1
ATOM 689 N N . GLU A 1 89 ? 15.579 -6.213 -14.060 1.00 88.94 89 GLU A N 1
ATOM 690 C CA . GLU A 1 89 ? 15.593 -6.763 -12.697 1.00 88.94 89 GLU A CA 1
ATOM 691 C C . GLU A 1 89 ? 15.524 -5.637 -11.664 1.00 88.94 89 GLU A C 1
ATOM 693 O O . GLU A 1 89 ? 14.651 -5.652 -10.805 1.00 88.94 89 GLU A O 1
ATOM 698 N N . GLN A 1 90 ? 16.335 -4.583 -11.815 1.00 92.19 90 GLN A N 1
ATOM 699 C CA . GLN A 1 90 ? 16.335 -3.454 -10.884 1.00 92.19 90 GLN A CA 1
ATOM 700 C C . GLN A 1 90 ? 14.946 -2.811 -10.709 1.00 92.19 90 GLN A C 1
ATOM 702 O O . GLN A 1 90 ? 14.526 -2.538 -9.580 1.00 92.19 90 GLN A O 1
ATOM 707 N N . TYR A 1 91 ? 14.237 -2.517 -11.806 1.00 91.38 91 TYR A N 1
ATOM 708 C CA . TYR A 1 91 ? 12.923 -1.864 -11.728 1.00 91.38 91 TYR A CA 1
ATOM 709 C C . TYR A 1 91 ? 11.843 -2.806 -11.191 1.00 91.38 91 TYR A C 1
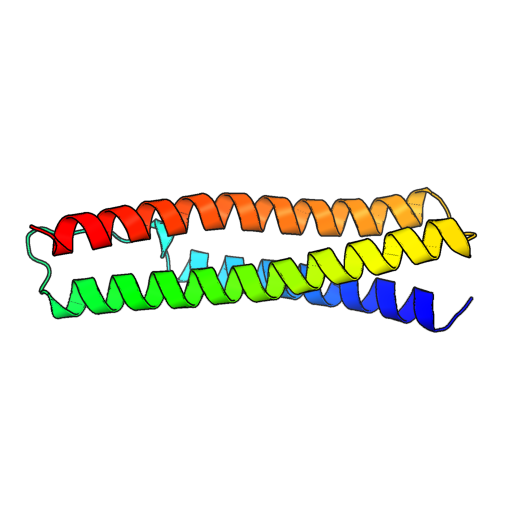ATOM 711 O O . TYR A 1 91 ? 10.986 -2.357 -10.425 1.00 91.38 91 TYR A O 1
ATOM 719 N N . VAL A 1 92 ? 11.893 -4.084 -11.572 1.00 92.75 92 VAL A N 1
ATOM 720 C CA . VAL A 1 92 ? 10.939 -5.099 -11.114 1.00 92.75 92 VAL A CA 1
ATOM 721 C C . VAL A 1 92 ? 11.137 -5.385 -9.629 1.00 92.75 92 VAL A C 1
ATOM 723 O O . VAL A 1 92 ? 10.201 -5.195 -8.859 1.00 92.75 92 VAL A O 1
ATOM 726 N N . GLU A 1 93 ? 12.357 -5.705 -9.195 1.00 94.75 93 GLU A N 1
ATOM 727 C CA . GLU A 1 93 ? 12.670 -5.998 -7.791 1.00 94.75 93 GLU A CA 1
ATOM 728 C C . GLU A 1 93 ? 12.326 -4.822 -6.869 1.00 94.75 93 GLU A C 1
ATOM 730 O O . GLU A 1 93 ? 11.784 -5.008 -5.778 1.00 94.75 93 GLU A O 1
ATOM 735 N N . THR A 1 94 ? 12.589 -3.585 -7.307 1.00 94.88 94 THR A N 1
ATOM 736 C CA . THR A 1 94 ? 12.240 -2.389 -6.522 1.00 94.88 94 THR A CA 1
ATOM 737 C C . THR A 1 94 ? 10.723 -2.244 -6.364 1.00 94.88 94 THR A C 1
ATOM 739 O O . THR A 1 94 ? 10.234 -1.918 -5.274 1.00 94.88 94 THR A O 1
ATOM 742 N N . ALA A 1 95 ? 9.965 -2.479 -7.440 1.00 95.62 95 ALA A N 1
ATOM 743 C CA . ALA A 1 95 ? 8.508 -2.425 -7.408 1.00 95.62 95 ALA A CA 1
ATOM 744 C C . ALA A 1 95 ? 7.935 -3.550 -6.534 1.00 95.62 95 ALA A C 1
ATOM 746 O O . ALA A 1 95 ? 7.139 -3.271 -5.640 1.00 95.62 95 ALA A O 1
ATOM 747 N N . GLU A 1 96 ? 8.391 -4.788 -6.718 1.00 96.12 96 GLU A N 1
ATOM 748 C CA . GLU A 1 96 ? 7.970 -5.951 -5.930 1.00 96.12 96 GLU A CA 1
ATOM 749 C C . GLU A 1 96 ? 8.298 -5.790 -4.444 1.00 96.12 96 GLU A C 1
ATOM 751 O O . GLU A 1 96 ? 7.447 -6.049 -3.595 1.00 96.12 96 GLU A O 1
ATOM 756 N N . SER A 1 97 ? 9.481 -5.268 -4.109 1.00 96.75 97 SER A N 1
ATOM 757 C CA . SER A 1 97 ? 9.853 -4.943 -2.728 1.00 96.75 97 SER A CA 1
ATOM 758 C C . SER A 1 97 ? 8.900 -3.916 -2.107 1.00 96.75 97 SER A C 1
ATOM 760 O O . SER A 1 97 ? 8.457 -4.072 -0.967 1.00 96.75 97 SER A O 1
ATOM 762 N N . SER A 1 98 ? 8.528 -2.880 -2.866 1.00 96.69 98 SER A N 1
ATOM 763 C CA . SER A 1 98 ? 7.561 -1.869 -2.420 1.00 96.69 98 SER A CA 1
ATOM 764 C C . SER A 1 98 ? 6.164 -2.472 -2.212 1.00 96.69 98 SER A C 1
ATOM 766 O O . SER A 1 98 ? 5.504 -2.165 -1.217 1.00 96.69 98 SER A O 1
ATOM 768 N N . LEU A 1 99 ? 5.726 -3.355 -3.117 1.00 98.00 99 LEU A N 1
ATOM 769 C CA . LEU A 1 99 ? 4.447 -4.066 -3.027 1.00 98.00 99 LEU A CA 1
ATOM 770 C C . LEU A 1 99 ? 4.411 -5.021 -1.826 1.00 98.00 99 LEU A C 1
ATOM 772 O O . LEU A 1 99 ? 3.431 -5.023 -1.082 1.00 98.00 99 LEU A O 1
ATOM 776 N N . ALA A 1 100 ? 5.490 -5.766 -1.576 1.00 97.75 100 ALA A N 1
ATOM 777 C CA . ALA A 1 100 ? 5.603 -6.668 -0.431 1.00 97.75 100 ALA A CA 1
ATOM 778 C C . ALA A 1 100 ? 5.472 -5.909 0.900 1.00 97.75 100 ALA A C 1
ATOM 780 O O . ALA A 1 100 ? 4.647 -6.264 1.742 1.00 97.75 100 ALA A O 1
ATOM 781 N N . LYS A 1 101 ? 6.190 -4.785 1.053 1.00 97.00 101 LYS A N 1
ATOM 782 C CA . LYS A 1 101 ? 6.069 -3.916 2.240 1.00 97.00 101 LYS A CA 1
ATOM 783 C C . LYS A 1 101 ? 4.642 -3.392 2.434 1.00 97.00 101 LYS A C 1
ATOM 785 O O . LYS A 1 101 ? 4.180 -3.269 3.570 1.00 97.00 101 LYS A O 1
ATOM 790 N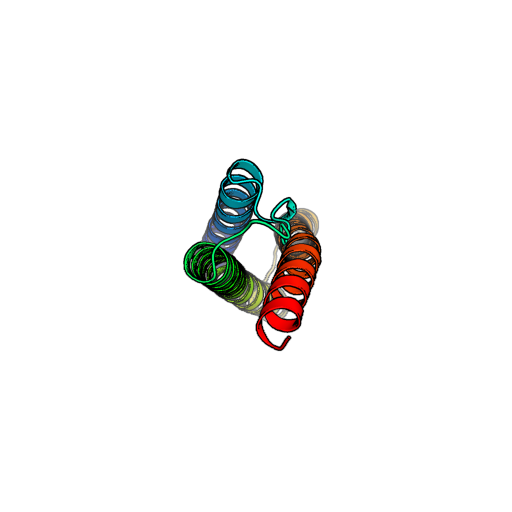 N . ALA A 1 102 ? 3.955 -3.048 1.342 1.00 97.75 102 ALA A N 1
ATOM 791 C CA . ALA A 1 102 ? 2.571 -2.589 1.389 1.00 97.75 102 ALA A CA 1
ATOM 792 C C . ALA A 1 102 ? 1.618 -3.697 1.837 1.00 97.75 102 ALA A C 1
ATOM 794 O O . ALA A 1 102 ? 0.747 -3.446 2.670 1.00 97.75 102 ALA A O 1
ATOM 795 N N . LEU A 1 103 ? 1.807 -4.915 1.326 1.00 97.38 103 LEU A N 1
ATOM 796 C CA . LEU A 1 103 ? 1.016 -6.079 1.707 1.00 97.38 103 LEU A CA 1
ATOM 797 C C . LEU A 1 103 ? 1.171 -6.396 3.198 1.00 97.38 103 LEU A C 1
ATOM 799 O O . LEU A 1 103 ? 0.162 -6.508 3.897 1.00 97.38 103 LEU A O 1
ATOM 803 N N . ASP A 1 104 ? 2.408 -6.460 3.695 1.00 97.06 104 ASP A N 1
ATOM 804 C CA . ASP A 1 104 ? 2.694 -6.714 5.112 1.00 97.06 104 ASP A CA 1
ATOM 805 C C . ASP A 1 104 ? 1.986 -5.699 6.015 1.00 97.06 104 ASP A C 1
ATOM 807 O O . ASP A 1 104 ? 1.352 -6.050 7.013 1.00 97.06 104 ASP A O 1
ATOM 811 N N . TYR A 1 105 ? 2.042 -4.419 5.641 1.00 97.50 105 TYR A N 1
ATOM 812 C CA . TYR A 1 105 ? 1.413 -3.366 6.425 1.00 97.50 105 TYR A CA 1
ATOM 813 C C . TYR A 1 105 ? -0.121 -3.401 6.340 1.00 97.50 105 TYR A C 1
ATOM 815 O O . TYR A 1 105 ? -0.801 -3.252 7.356 1.00 97.50 105 TYR A O 1
ATOM 823 N N . LEU A 1 106 ? -0.685 -3.686 5.161 1.00 98.06 106 LEU A N 1
ATOM 824 C CA . LEU A 1 106 ? -2.128 -3.866 4.984 1.00 98.06 106 LEU A CA 1
ATOM 825 C C . LEU A 1 106 ? -2.682 -5.001 5.844 1.00 98.06 106 LEU A C 1
ATOM 827 O O . LEU A 1 106 ? -3.774 -4.858 6.396 1.00 98.06 106 LEU A O 1
ATOM 831 N N . VAL A 1 107 ? -1.950 -6.111 5.984 1.00 97.50 107 VAL A N 1
ATOM 832 C CA . VAL A 1 107 ? -2.351 -7.223 6.860 1.00 97.50 107 VAL A CA 1
ATOM 833 C C . VAL A 1 107 ? -2.509 -6.740 8.302 1.00 97.50 107 VAL A C 1
ATOM 835 O O . VAL A 1 107 ? -3.528 -7.032 8.936 1.00 97.50 107 VAL A O 1
ATOM 838 N N . LEU A 1 108 ? -1.558 -5.944 8.802 1.00 96.62 108 LEU A N 1
ATOM 839 C CA . LEU A 1 108 ? -1.626 -5.374 10.149 1.00 96.62 108 LEU A CA 1
ATOM 840 C C . LEU A 1 108 ? -2.832 -4.439 10.306 1.00 96.62 108 LEU A C 1
ATOM 842 O O . LEU A 1 108 ? -3.626 -4.618 11.233 1.00 96.62 108 LEU A O 1
ATOM 846 N N . LEU A 1 109 ? -3.020 -3.488 9.386 1.00 97.25 109 LEU A N 1
ATOM 847 C CA . LEU A 1 109 ? -4.130 -2.530 9.465 1.00 97.25 109 LEU A CA 1
ATOM 848 C C . LEU A 1 109 ? -5.497 -3.217 9.361 1.00 97.25 109 LEU A C 1
ATOM 850 O O . LEU A 1 109 ? -6.401 -2.907 10.138 1.00 97.25 109 LEU A O 1
ATOM 854 N N . LYS A 1 110 ? -5.654 -4.195 8.460 1.00 97.19 110 LYS A N 1
ATOM 855 C CA . LYS A 1 110 ? -6.899 -4.970 8.316 1.00 97.19 110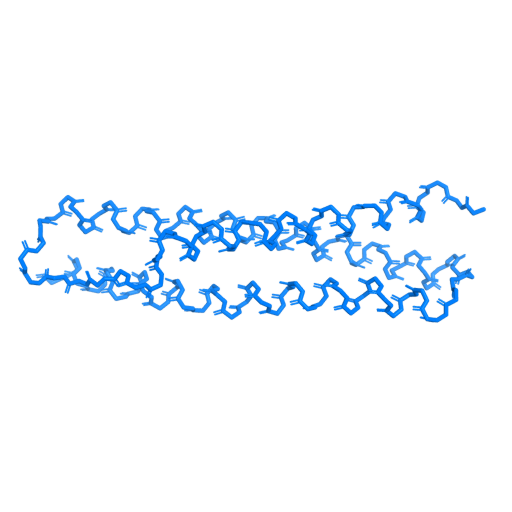 LYS A CA 1
ATOM 856 C C . LYS A 1 110 ? -7.203 -5.789 9.569 1.00 97.19 110 LYS A C 1
ATOM 858 O O . LYS A 1 110 ? -8.363 -5.861 9.983 1.00 97.19 110 LYS A O 1
ATOM 863 N N . ALA A 1 111 ? -6.184 -6.363 10.210 1.00 95.38 111 ALA A N 1
ATOM 864 C CA . ALA A 1 111 ? -6.350 -7.052 11.487 1.00 95.38 111 ALA A CA 1
ATOM 865 C C . ALA A 1 111 ? -6.818 -6.092 12.595 1.00 95.38 111 ALA A C 1
ATOM 867 O O . ALA A 1 111 ? -7.743 -6.424 13.343 1.00 95.38 111 ALA A O 1
ATOM 868 N N . ARG A 1 112 ? -6.249 -4.879 12.668 1.00 94.75 112 ARG A N 1
ATOM 869 C CA . ARG A 1 112 ? -6.700 -3.844 13.615 1.00 94.75 112 ARG A CA 1
ATOM 870 C C . ARG A 1 112 ? -8.123 -3.396 13.341 1.00 94.75 112 ARG A C 1
ATOM 872 O O . ARG A 1 112 ? -8.943 -3.425 14.255 1.00 94.75 112 ARG A O 1
ATOM 879 N N . LEU A 1 113 ? -8.452 -3.091 12.091 1.00 96.19 113 LEU A N 1
ATOM 880 C CA . LEU A 1 113 ? -9.801 -2.696 11.695 1.00 96.19 113 LEU A CA 1
ATOM 881 C C . LEU A 1 113 ? -10.833 -3.751 12.108 1.00 96.19 113 LEU A C 1
ATOM 883 O O . LEU A 1 113 ? -11.877 -3.418 12.668 1.00 96.19 113 LEU A O 1
ATOM 887 N N . ARG A 1 114 ? -10.521 -5.034 11.893 1.00 94.50 114 ARG A N 1
ATOM 888 C CA . ARG A 1 114 ? -11.382 -6.144 12.316 1.00 94.50 114 ARG A CA 1
ATOM 889 C C . ARG A 1 114 ? -11.586 -6.175 13.832 1.00 94.50 114 ARG A C 1
ATOM 891 O O . ARG A 1 114 ? -12.711 -6.394 14.271 1.00 94.50 114 ARG A O 1
ATOM 898 N N . SER A 1 115 ? -10.534 -5.939 14.615 1.00 92.50 115 SER A N 1
ATOM 899 C CA . SER A 1 115 ? -10.622 -5.861 16.079 1.00 92.50 115 SER A CA 1
ATOM 900 C C . SER A 1 115 ? -11.557 -4.739 16.538 1.00 92.50 115 SER A C 1
ATOM 902 O O . SER A 1 115 ? -12.397 -4.964 17.405 1.00 92.50 115 SER A O 1
ATOM 904 N N . PHE A 1 116 ? -11.445 -3.547 15.945 1.00 92.56 116 PHE A N 1
ATOM 905 C CA . PHE A 1 116 ? -12.317 -2.417 16.281 1.00 92.56 116 PHE A CA 1
ATOM 906 C C . PHE A 1 116 ? -13.777 -2.674 15.893 1.00 92.56 116 PHE A C 1
ATOM 908 O O . PHE A 1 116 ? -14.670 -2.437 16.702 1.00 92.56 116 PHE A O 1
ATOM 915 N N . LYS A 1 117 ? -14.024 -3.219 14.694 1.00 92.31 117 LYS A N 1
ATOM 916 C CA . LYS A 1 117 ? -15.383 -3.556 14.239 1.00 92.31 117 LYS A CA 1
ATOM 917 C C . LYS A 1 117 ? -16.047 -4.622 15.113 1.00 92.31 117 LYS A C 1
ATOM 919 O O . LYS A 1 117 ? -17.229 -4.507 15.415 1.00 92.31 117 LYS A O 1
ATOM 924 N N . ALA A 1 118 ? -15.295 -5.630 15.559 1.00 90.38 118 ALA A N 1
ATOM 925 C CA . ALA A 1 118 ? -15.816 -6.647 16.473 1.00 90.38 118 ALA A CA 1
ATOM 926 C C . ALA A 1 118 ? -16.224 -6.046 17.830 1.00 90.38 118 ALA A C 1
ATOM 928 O O . ALA A 1 118 ? -17.270 -6.399 18.368 1.00 90.38 118 ALA A O 1
ATOM 929 N N . ALA A 1 119 ? -15.440 -5.101 18.352 1.00 85.94 119 ALA A N 1
ATOM 930 C CA . ALA A 1 119 ? -15.751 -4.417 19.604 1.00 85.94 119 ALA A CA 1
ATOM 931 C C . ALA A 1 119 ? -16.924 -3.423 19.508 1.00 85.94 119 ALA A C 1
ATOM 933 O O . ALA A 1 119 ? -17.500 -3.077 20.531 1.00 85.94 119 ALA A O 1
ATOM 934 N N . GLU A 1 120 ? -17.279 -2.942 18.312 1.00 78.81 120 GLU A N 1
ATOM 935 C CA . GLU A 1 120 ? -18.480 -2.115 18.115 1.00 78.81 120 GLU A CA 1
ATOM 936 C C . GLU A 1 120 ? -19.771 -2.951 18.076 1.00 78.81 120 GLU A C 1
ATOM 938 O O . GLU A 1 120 ? -20.845 -2.447 18.390 1.00 78.81 120 GLU A O 1
ATOM 943 N N . SER A 1 121 ? -19.674 -4.226 17.687 1.00 72.31 121 SER A N 1
ATOM 944 C CA . SER A 1 121 ? -20.829 -5.130 17.596 1.00 72.31 121 SER A CA 1
ATOM 945 C C . SER A 1 121 ? -21.293 -5.727 18.935 1.00 72.31 121 SER A C 1
ATOM 947 O O . SER A 1 121 ? -22.274 -6.471 18.945 1.00 72.31 121 SER A O 1
ATOM 949 N N . LEU A 1 122 ? -20.590 -5.416 20.032 1.00 58.41 122 LEU A N 1
ATOM 950 C CA . LEU A 1 122 ? -20.895 -5.807 21.415 1.00 58.41 122 LEU A CA 1
ATOM 951 C C . LEU A 1 122 ? -21.539 -4.639 22.172 1.00 58.41 122 LEU A C 1
ATOM 953 O O . LEU A 1 122 ? -22.500 -4.909 22.925 1.00 58.41 122 LEU A O 1
#

pLDDT: mean 91.21, std 8.27, range [55.44, 98.25]

Radius of gyration: 18.56 Å; chains: 1; bounding box: 41×17×56 Å

Sequence (122 aa):
MSAQLITQKRLLSRYGNKLEKVISSFKEECLEGLQVSEGSSRTERLDSIRRLEESIGAIEAVTAKLENTLGEYTVFVDSDGKVPASEWEQYVETAESSLAKALDYLVLLKARLRSFKAAESL

Foldseek 3Di:
DDPQLVVLLVQLVVLLVVLVVLLVVVVVVVLLVDDDDPPDDPVNLVVNLVVLVVSLVVNVVSLVSNVVSLVVNVVCCVPPDPDPPVVNCVSNVSSVVSNVSSVVSSVSSVVVSVNSVVVVVD

Secondary structure (DSSP, 8-state):
--HHHHHHHHHHHHHHHHHHHHHHHHHHTTGGG----TT--HHHHHHHHHHHHHHHHHHHHHHHHHHHHHHHHHHHHHHH----HHHHHHHHHHHHHHHHHHHHHHHHHHHHHHHHHHHH--